Protein AF-A0A060C8L6-F1 (afdb_monomer)

Mean predicted aligned error: 13.2 Å

Organism: NCBI:txid454115

Radius of gyration: 25.61 Å; Cα contacts (8 Å, |Δi|>4): 90; chains: 1; bounding box: 65×50×69 Å

InterPro domains:
  IPR003920 Cellulose synthase, subunit B [PR01440] (3-22)
  IPR003920 Cellulose synthase, subunit B [PR01440] (51-70)
  IPR018513 Cellulose synthase BcsB, bacterial [PF03170] (2-110)
  IPR018513 Cellulose synthase BcsB, bacterial [PTHR39083] (5-106)

Solvent-accessible surface area (backbone atoms only — not comparable to full-atom values): 9161 Å² total; per-residue (Å²): 141,65,50,72,83,79,84,88,83,88,83,88,85,87,78,81,62,91,90,58,61,73,66,63,81,70,37,86,82,75,75,89,84,86,56,97,84,65,80,83,88,63,87,86,59,83,90,79,77,79,78,93,54,67,57,68,28,68,46,39,46,48,78,54,46,78,42,48,37,20,64,90,34,75,48,78,43,53,70,79,63,50,71,69,54,53,51,49,53,51,53,49,47,53,54,39,18,67,59,54,78,29,62,71,76,47,48,44,79,42,61,36,81,79,68,97,82,66,80,86,72,71,81,72,78,81,73,81,78,80,80,84,76,136

pLDDT: mean 78.81, std 16.73, range [37.31, 97.75]

Secondary structure (DSSP, 8-state):
--TT-PPP-------PPTT--HHHHT-TT------TT-----TT------SS-THHHHTTTTTGGGSTT-TT-EEEE-SS--HHHHHHHHHHHHHHHHHHTS---S-EEEES---TTS----------------

Structure (mmCIF, N/CA/C/O backbone):
data_AF-A0A060C8L6-F1
#
_entry.id   AF-A0A060C8L6-F1
#
loop_
_atom_site.group_PDB
_atom_site.id
_atom_site.type_symbol
_atom_site.label_atom_id
_atom_site.label_alt_id
_atom_site.label_comp_id
_atom_site.label_asym_id
_atom_site.label_entity_id
_atom_site.label_seq_id
_atom_site.pdbx_PDB_ins_code
_atom_site.Cartn_x
_atom_site.Cartn_y
_atom_site.Cartn_z
_atom_site.occupancy
_atom_site.B_iso_or_equiv
_atom_site.auth_seq_id
_atom_site.auth_comp_id
_atom_site.auth_asym_id
_atom_site.auth_atom_id
_atom_site.pdbx_PDB_model_num
ATOM 1 N N . MET A 1 1 ? 11.666 8.293 5.417 1.00 46.19 1 MET A N 1
ATOM 2 C CA . MET A 1 1 ? 12.304 6.968 5.289 1.00 46.19 1 MET A CA 1
ATOM 3 C C . MET A 1 1 ? 11.383 5.959 5.949 1.00 46.19 1 MET A C 1
ATOM 5 O O . MET A 1 1 ? 11.342 5.940 7.170 1.00 46.19 1 MET A O 1
ATOM 9 N N . ILE A 1 2 ? 10.598 5.194 5.186 1.00 48.66 2 ILE A N 1
ATOM 10 C CA . ILE A 1 2 ? 9.957 3.988 5.722 1.00 48.66 2 ILE A CA 1
ATOM 11 C C . ILE A 1 2 ? 10.051 2.909 4.644 1.00 48.66 2 ILE A C 1
ATOM 13 O O . ILE A 1 2 ? 9.645 3.118 3.508 1.00 48.66 2 ILE A O 1
ATOM 17 N N . TYR A 1 3 ? 10.716 1.815 5.001 1.00 58.94 3 TYR A N 1
ATOM 18 C CA . TYR A 1 3 ? 11.027 0.687 4.136 1.00 58.94 3 TYR A CA 1
ATOM 19 C C . TYR A 1 3 ? 9.728 -0.059 3.791 1.00 58.94 3 TYR A C 1
ATOM 21 O O . TYR A 1 3 ? 9.010 -0.490 4.691 1.00 58.94 3 TYR A O 1
ATOM 29 N N . GLY A 1 4 ? 9.413 -0.158 2.499 1.00 57.62 4 GLY A N 1
ATOM 30 C CA . GLY A 1 4 ? 8.190 -0.773 1.967 1.00 57.62 4 GLY A CA 1
ATOM 31 C C . GLY A 1 4 ? 7.933 -0.380 0.510 1.00 57.62 4 GLY A C 1
ATOM 32 O O . GLY A 1 4 ? 7.479 -1.204 -0.280 1.00 57.62 4 GLY A O 1
ATOM 33 N N . ASP A 1 5 ? 8.338 0.834 0.136 1.00 65.81 5 ASP A N 1
ATOM 34 C CA . ASP A 1 5 ? 8.283 1.305 -1.246 1.00 65.81 5 ASP A CA 1
ATOM 35 C C . ASP A 1 5 ? 9.454 0.729 -2.046 1.00 65.81 5 ASP A C 1
ATOM 37 O O . ASP A 1 5 ? 10.619 1.062 -1.814 1.00 65.81 5 ASP A O 1
ATOM 41 N N . ASN A 1 6 ? 9.139 -0.149 -2.994 1.00 70.69 6 ASN A N 1
ATOM 42 C CA . ASN A 1 6 ? 10.097 -0.643 -3.973 1.00 70.69 6 ASN A CA 1
ATOM 43 C C . ASN A 1 6 ? 9.834 0.072 -5.295 1.00 70.69 6 ASN A C 1
ATOM 45 O O . ASN A 1 6 ? 8.728 0.012 -5.828 1.00 70.69 6 ASN A O 1
ATOM 49 N N . GLN A 1 7 ? 10.849 0.742 -5.831 1.00 80.88 7 GLN A N 1
ATOM 50 C CA . GLN A 1 7 ? 10.765 1.385 -7.137 1.00 80.88 7 GLN A CA 1
ATOM 51 C C . GLN A 1 7 ? 11.477 0.520 -8.176 1.00 80.88 7 GLN A C 1
ATOM 53 O O . GLN A 1 7 ? 12.676 0.266 -8.063 1.00 80.88 7 GLN A O 1
ATOM 58 N N . LEU A 1 8 ? 10.748 0.103 -9.210 1.00 84.56 8 LEU A N 1
ATOM 59 C CA . LEU A 1 8 ? 11.329 -0.480 -10.415 1.00 84.56 8 LEU A CA 1
ATOM 60 C C . LEU A 1 8 ? 11.430 0.605 -11.490 1.00 84.56 8 LEU A C 1
ATOM 62 O O . LEU A 1 8 ? 10.423 1.191 -11.880 1.00 84.56 8 LEU A O 1
ATOM 66 N N . SER A 1 9 ? 12.641 0.841 -11.987 1.00 89.06 9 SER A N 1
ATOM 67 C CA . SER A 1 9 ? 12.907 1.793 -13.067 1.00 89.06 9 SER A CA 1
ATOM 68 C C . SER A 1 9 ? 13.484 1.058 -14.267 1.00 89.06 9 SER A C 1
ATOM 70 O O . SER A 1 9 ? 14.426 0.280 -14.128 1.00 89.06 9 SER A O 1
ATOM 72 N N . LEU A 1 10 ? 12.940 1.324 -15.453 1.00 88.44 10 LEU A N 1
ATOM 73 C CA . LEU A 1 10 ? 13.411 0.753 -16.712 1.00 88.44 10 LEU A CA 1
ATOM 74 C C . LEU A 1 10 ? 13.982 1.870 -17.579 1.00 88.44 10 LEU A C 1
ATOM 76 O O . LEU A 1 10 ? 13.310 2.865 -17.845 1.00 88.44 10 LEU A O 1
ATOM 80 N N . TYR A 1 11 ? 15.233 1.707 -18.002 1.00 90.00 11 TYR A N 1
ATOM 81 C CA . TYR A 1 11 ? 15.939 2.685 -18.819 1.00 90.00 11 TYR A CA 1
ATOM 82 C C . TYR A 1 11 ? 16.350 2.061 -20.149 1.00 90.00 11 TYR A C 1
ATOM 84 O O . TYR A 1 11 ? 17.032 1.038 -20.184 1.00 90.00 11 TYR A O 1
ATOM 92 N N . PHE A 1 12 ? 15.944 2.693 -21.247 1.00 86.88 12 PHE A N 1
ATOM 93 C CA . PHE A 1 12 ? 16.272 2.251 -22.596 1.00 86.88 12 PHE A CA 1
ATOM 94 C C . PHE A 1 12 ? 17.343 3.165 -23.187 1.00 86.88 12 PHE A C 1
ATOM 96 O O . PHE A 1 12 ? 17.054 4.301 -23.556 1.00 86.88 12 PHE A O 1
ATOM 103 N N . ASN A 1 13 ? 18.574 2.660 -23.287 1.00 86.00 13 ASN A N 1
ATOM 104 C CA . ASN A 1 13 ? 19.684 3.386 -23.897 1.00 86.00 13 ASN A CA 1
ATOM 105 C C . ASN A 1 13 ? 19.940 2.885 -25.323 1.00 86.00 13 ASN A C 1
ATOM 107 O O . ASN A 1 13 ? 20.487 1.800 -25.514 1.00 86.00 13 ASN A O 1
ATOM 111 N N . LEU A 1 14 ? 19.541 3.669 -26.321 1.00 81.88 14 LEU A N 1
ATOM 112 C CA . LEU A 1 14 ? 19.780 3.372 -27.732 1.00 81.88 14 LEU A CA 1
ATOM 113 C C . LEU A 1 14 ? 20.970 4.204 -28.214 1.00 81.88 14 LEU A C 1
ATOM 115 O O . LEU A 1 14 ? 20.856 5.418 -28.361 1.00 81.88 14 LEU A O 1
ATOM 119 N N . VAL A 1 15 ? 22.105 3.550 -28.472 1.00 83.06 15 VAL A N 1
ATOM 120 C CA . VAL A 1 15 ? 23.324 4.207 -28.965 1.00 83.06 15 VAL A CA 1
ATOM 121 C C . VAL A 1 15 ? 23.549 3.823 -30.431 1.00 83.06 15 VAL A C 1
ATOM 123 O O . VAL A 1 15 ? 23.733 2.639 -30.725 1.00 83.06 15 VAL A O 1
ATOM 126 N N . PRO A 1 16 ? 23.521 4.785 -31.372 1.00 78.75 16 PRO A N 1
ATOM 127 C CA . PRO A 1 16 ? 23.882 4.534 -32.762 1.00 78.75 16 PRO A CA 1
ATOM 128 C C . PRO A 1 16 ? 25.355 4.154 -32.896 1.00 78.75 16 PRO A C 1
ATOM 130 O O . PRO A 1 16 ? 26.201 4.599 -32.127 1.00 78.75 16 PRO A O 1
ATOM 133 N N . LYS A 1 17 ? 25.672 3.367 -33.922 1.00 80.88 17 LYS A N 1
ATOM 134 C CA . LYS A 1 17 ? 27.056 3.037 -34.273 1.00 80.88 17 LYS A CA 1
ATOM 135 C C . LYS A 1 17 ? 27.803 4.277 -34.784 1.00 80.88 17 LYS A C 1
ATOM 137 O O . LYS A 1 17 ? 27.200 5.130 -35.436 1.00 80.88 17 LYS A O 1
ATOM 142 N N . ASP A 1 18 ? 29.116 4.327 -34.564 1.00 80.75 18 ASP A N 1
ATOM 143 C CA . ASP A 1 18 ? 29.975 5.366 -35.140 1.00 80.75 18 ASP A CA 1
ATOM 144 C C . ASP A 1 18 ? 29.810 5.433 -36.667 1.00 80.75 18 ASP A C 1
ATOM 146 O O . ASP A 1 18 ? 29.785 4.406 -37.353 1.00 80.75 18 ASP A O 1
ATOM 150 N N . ASN A 1 19 ? 29.682 6.658 -37.189 1.00 83.81 19 ASN A N 1
ATOM 151 C CA . ASN A 1 19 ? 29.390 6.971 -38.595 1.00 83.81 19 ASN A CA 1
ATOM 152 C C . ASN A 1 19 ? 28.023 6.480 -39.115 1.00 83.81 19 ASN A C 1
ATOM 154 O O . ASN A 1 19 ? 27.820 6.410 -40.330 1.00 83.81 19 ASN A O 1
ATOM 158 N N . ALA A 1 20 ? 27.068 6.149 -38.237 1.00 81.06 20 ALA A N 1
ATOM 159 C CA . ALA A 1 20 ? 25.698 5.884 -38.665 1.00 81.06 20 ALA A CA 1
ATOM 160 C C . ALA A 1 20 ? 25.085 7.138 -39.326 1.00 81.06 20 ALA A C 1
ATOM 162 O O . ALA A 1 20 ? 25.221 8.243 -38.794 1.00 81.06 20 ALA A O 1
ATOM 163 N N . PRO A 1 21 ? 24.387 6.997 -40.468 1.00 82.81 21 PRO A N 1
ATOM 164 C CA . PRO A 1 21 ? 23.746 8.136 -41.106 1.00 82.81 21 PRO A CA 1
ATOM 165 C C . PRO A 1 21 ? 22.654 8.719 -40.201 1.00 82.81 21 PRO A C 1
ATOM 167 O O . PRO A 1 21 ? 21.899 7.978 -39.570 1.00 82.81 21 PRO A O 1
ATOM 170 N N . CYS A 1 22 ? 22.522 10.052 -40.173 1.00 77.00 22 CYS A N 1
ATOM 171 C CA . CYS A 1 22 ? 21.543 10.755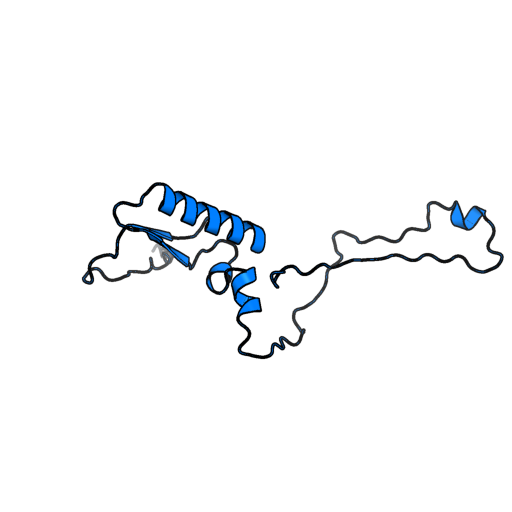 -39.330 1.00 77.00 22 CYS A CA 1
ATOM 172 C C . CYS A 1 22 ? 20.091 10.285 -39.550 1.00 77.00 22 CYS A C 1
ATOM 174 O O . CYS A 1 22 ? 19.263 10.392 -38.648 1.00 77.00 22 CYS A O 1
ATOM 176 N N . SER A 1 23 ? 19.781 9.718 -40.721 1.00 79.88 23 SER A N 1
ATOM 177 C CA . SER A 1 23 ? 18.480 9.110 -41.027 1.00 79.88 23 SER A CA 1
ATOM 178 C C . SER A 1 23 ? 18.119 7.931 -40.116 1.00 79.88 23 SER A C 1
ATOM 180 O O . SER A 1 23 ? 16.937 7.660 -39.928 1.00 79.88 23 SER A O 1
ATOM 182 N N . VAL A 1 24 ? 19.105 7.254 -39.515 1.00 77.38 24 VAL A N 1
ATOM 183 C CA . VAL A 1 24 ? 18.889 6.155 -38.560 1.00 77.38 24 VAL A CA 1
ATOM 184 C C . VAL A 1 24 ? 18.262 6.676 -37.269 1.00 77.38 24 VAL A C 1
ATOM 186 O O . VAL A 1 24 ? 17.327 6.065 -36.768 1.00 77.38 24 VAL A O 1
ATOM 189 N N . LEU A 1 25 ? 18.704 7.833 -36.770 1.00 71.94 25 LEU A N 1
ATOM 190 C CA 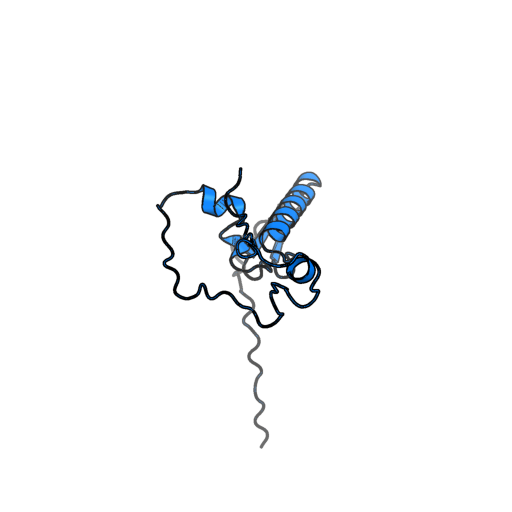. LEU A 1 25 ? 18.125 8.476 -35.583 1.00 71.94 25 LEU A CA 1
ATOM 191 C C . LEU A 1 25 ? 16.723 9.042 -35.834 1.00 71.94 25 LEU A C 1
ATOM 193 O O . LEU A 1 25 ? 15.910 9.117 -34.919 1.00 71.94 25 LEU A O 1
ATOM 197 N N . LEU A 1 26 ? 16.433 9.421 -37.079 1.00 73.12 26 LEU A N 1
ATOM 198 C CA . LEU A 1 26 ? 15.121 9.915 -37.505 1.00 73.12 26 LEU A CA 1
ATOM 199 C C . LEU A 1 26 ? 14.146 8.776 -37.855 1.00 73.12 26 LEU A C 1
ATOM 201 O O . LEU A 1 26 ? 12.993 9.031 -38.207 1.00 73.12 26 LEU A O 1
ATOM 205 N N . ASN A 1 27 ? 14.592 7.519 -37.778 1.00 75.69 27 ASN A N 1
ATOM 206 C CA . ASN A 1 27 ? 13.778 6.364 -38.117 1.00 75.69 27 ASN A CA 1
ATOM 207 C C . ASN A 1 27 ? 12.796 6.046 -36.984 1.00 75.69 27 ASN A C 1
ATOM 209 O O . ASN A 1 27 ? 13.172 5.570 -35.913 1.00 75.69 27 ASN A O 1
ATOM 213 N N . SER A 1 28 ? 11.507 6.228 -37.260 1.00 70.88 28 SER A N 1
ATOM 214 C CA . SER A 1 28 ? 10.429 5.945 -36.315 1.00 70.88 28 SER A CA 1
ATOM 215 C C . SER A 1 28 ? 10.253 4.458 -35.990 1.00 70.88 28 SER A C 1
ATOM 217 O O . SER A 1 28 ? 9.459 4.145 -35.112 1.00 70.88 28 SER A O 1
ATOM 219 N N . ASN A 1 29 ? 10.963 3.534 -36.647 1.00 77.88 29 ASN A N 1
ATOM 220 C CA . ASN A 1 29 ? 10.914 2.097 -36.355 1.00 77.88 29 ASN A CA 1
ATOM 221 C C . ASN A 1 29 ? 11.831 1.674 -35.199 1.00 77.88 29 ASN A C 1
ATOM 223 O O . ASN A 1 29 ? 11.670 0.570 -34.682 1.00 77.88 29 ASN A O 1
ATOM 227 N N . ILE A 1 30 ? 12.767 2.522 -34.764 1.00 77.00 30 ILE A N 1
ATOM 228 C CA . ILE A 1 30 ? 13.622 2.212 -33.614 1.00 77.00 30 ILE A CA 1
ATOM 229 C C . ILE A 1 30 ? 12.835 2.522 -32.339 1.00 77.00 30 ILE A C 1
ATOM 231 O O . ILE A 1 30 ? 12.648 3.682 -31.978 1.00 77.00 30 ILE A O 1
ATOM 235 N N . LYS A 1 31 ? 12.326 1.481 -31.671 1.00 79.19 31 LYS A N 1
ATOM 236 C CA . LYS A 1 31 ? 11.512 1.613 -30.455 1.00 79.19 31 LYS A CA 1
ATOM 237 C C . LYS A 1 31 ? 11.875 0.534 -29.443 1.00 79.19 31 LYS A C 1
ATOM 239 O O . LYS A 1 31 ? 11.934 -0.639 -29.796 1.00 79.19 31 LYS A O 1
ATOM 244 N N . SER A 1 32 ? 12.004 0.928 -28.182 1.00 86.12 32 SER A N 1
ATOM 245 C CA . SER A 1 32 ? 12.015 0.011 -27.039 1.00 86.12 32 SER A CA 1
ATOM 246 C C . SER A 1 32 ? 10.652 0.063 -26.360 1.00 86.12 32 SER A C 1
ATOM 248 O O . SER A 1 32 ? 10.119 1.153 -26.144 1.00 86.12 32 SER A O 1
ATOM 250 N N . ARG A 1 33 ? 10.044 -1.093 -26.085 1.00 86.75 33 ARG A N 1
ATOM 251 C CA . ARG A 1 33 ? 8.676 -1.178 -25.561 1.00 86.75 33 ARG A CA 1
ATOM 252 C C . ARG A 1 33 ? 8.540 -2.312 -24.559 1.00 86.75 33 ARG A C 1
ATOM 254 O O . ARG A 1 33 ? 9.148 -3.360 -24.735 1.00 86.75 33 ARG A O 1
ATOM 261 N N . LEU A 1 34 ? 7.706 -2.069 -23.557 1.00 89.75 34 LEU A N 1
ATOM 262 C CA . LEU A 1 34 ? 7.088 -3.089 -22.722 1.00 89.75 34 LEU A CA 1
ATOM 263 C C . LEU A 1 34 ? 5.675 -3.275 -23.255 1.00 89.75 34 LEU A C 1
ATOM 265 O O . LEU A 1 34 ? 5.014 -2.293 -23.603 1.00 89.75 34 LEU A O 1
ATOM 269 N N . THR A 1 35 ? 5.257 -4.519 -23.374 1.00 90.31 35 THR A N 1
ATOM 270 C CA . THR A 1 35 ? 3.928 -4.904 -23.848 1.00 90.31 35 THR A CA 1
ATOM 271 C C . THR A 1 35 ? 3.097 -5.431 -22.683 1.00 90.31 35 THR A C 1
ATOM 273 O O . THR A 1 35 ? 3.643 -5.771 -21.636 1.00 90.31 35 THR A O 1
ATOM 276 N N . ASP A 1 36 ? 1.779 -5.504 -22.855 1.00 90.62 36 ASP A N 1
ATOM 277 C CA . ASP A 1 36 ? 0.841 -5.892 -21.788 1.00 90.62 36 ASP A CA 1
ATOM 278 C C . ASP A 1 36 ? 1.010 -7.354 -21.325 1.00 90.62 36 ASP A C 1
ATOM 280 O O . ASP A 1 36 ? 0.533 -7.731 -20.259 1.00 90.62 36 ASP A O 1
ATOM 284 N N . ASP A 1 37 ? 1.703 -8.176 -22.115 1.00 94.25 37 ASP A N 1
ATOM 285 C CA . ASP A 1 37 ? 2.084 -9.554 -21.797 1.00 94.25 37 ASP A CA 1
ATOM 286 C C . ASP A 1 37 ? 3.487 -9.668 -21.172 1.00 94.25 37 ASP A C 1
ATOM 288 O O . ASP A 1 37 ? 3.942 -10.771 -20.877 1.00 94.25 37 ASP A O 1
ATOM 292 N N . SER A 1 38 ? 4.189 -8.551 -20.956 1.00 91.69 38 SER A N 1
ATOM 293 C CA . SER A 1 38 ? 5.460 -8.536 -20.227 1.00 91.69 38 SER A CA 1
ATOM 294 C C . SER A 1 38 ? 5.212 -8.778 -18.734 1.00 91.69 38 SER A C 1
ATOM 296 O O . SER A 1 38 ? 4.439 -8.067 -18.097 1.00 91.69 38 SER A O 1
ATOM 298 N N . TRP A 1 39 ? 5.907 -9.750 -18.147 1.00 92.00 39 TRP A N 1
ATOM 299 C CA . TRP A 1 39 ? 5.794 -10.106 -16.731 1.00 92.00 39 TRP A CA 1
ATOM 300 C C . TRP A 1 39 ? 7.181 -10.257 -16.099 1.00 92.00 39 TRP A C 1
ATOM 302 O O . TRP A 1 39 ? 8.171 -10.517 -16.782 1.00 92.00 39 TRP A O 1
ATOM 312 N N . ILE A 1 40 ? 7.254 -10.084 -14.779 1.00 87.81 40 ILE A N 1
ATOM 313 C CA . ILE A 1 40 ? 8.449 -10.364 -13.978 1.00 87.81 40 ILE A CA 1
ATOM 314 C C . ILE A 1 40 ? 8.103 -11.513 -13.038 1.00 87.81 40 ILE A C 1
ATOM 316 O O . ILE A 1 40 ? 7.176 -11.396 -12.238 1.00 87.81 40 ILE A O 1
ATOM 320 N N . ASP A 1 41 ? 8.859 -12.607 -13.117 1.00 88.81 41 ASP A N 1
ATOM 321 C CA . ASP A 1 41 ? 8.763 -13.688 -12.140 1.00 88.81 41 ASP A CA 1
ATOM 322 C C . ASP A 1 41 ? 9.639 -13.399 -10.925 1.00 88.81 41 ASP A C 1
ATOM 324 O O . ASP A 1 41 ? 10.859 -13.287 -11.050 1.00 88.81 41 ASP A O 1
ATOM 328 N N . LEU A 1 42 ? 9.039 -13.341 -9.739 1.00 84.56 42 LEU A N 1
ATOM 329 C CA . LEU A 1 42 ? 9.777 -13.298 -8.475 1.00 84.56 42 LEU A CA 1
ATOM 330 C C . LEU A 1 42 ? 9.527 -14.542 -7.609 1.00 84.56 42 LEU A C 1
ATOM 332 O O . LEU A 1 42 ? 10.006 -14.604 -6.476 1.00 84.56 42 LEU A O 1
ATOM 336 N N . SER A 1 43 ? 8.813 -15.551 -8.116 1.00 84.81 43 SER A N 1
ATOM 337 C CA . SER A 1 43 ? 8.387 -16.725 -7.342 1.00 84.81 43 SER A CA 1
ATOM 338 C C . SER A 1 43 ? 9.554 -17.550 -6.785 1.00 84.81 43 SER A C 1
ATOM 340 O O . SER A 1 43 ? 9.465 -18.085 -5.680 1.00 84.81 43 SER A O 1
ATOM 342 N N . SER A 1 44 ? 10.679 -17.611 -7.504 1.00 87.50 44 SER A N 1
ATOM 343 C CA . SER A 1 44 ? 11.890 -18.332 -7.093 1.00 87.50 44 SER A CA 1
ATOM 344 C C . SER A 1 44 ? 12.921 -17.460 -6.370 1.00 87.50 44 SER A C 1
ATOM 346 O O . SER A 1 44 ? 14.045 -17.910 -6.120 1.00 87.50 44 SER A O 1
ATOM 348 N N . THR A 1 45 ? 12.588 -16.206 -6.052 1.00 82.62 45 THR A N 1
ATOM 349 C CA . THR A 1 45 ? 13.517 -15.319 -5.346 1.00 82.62 45 THR A CA 1
ATOM 350 C C . THR A 1 45 ? 13.757 -15.806 -3.920 1.00 82.62 45 THR A C 1
ATOM 352 O O . THR A 1 45 ? 12.879 -16.333 -3.231 1.00 82.62 45 THR A O 1
ATOM 355 N N . ARG A 1 46 ? 15.006 -15.686 -3.464 1.00 79.00 46 ARG A N 1
ATOM 356 C CA . ARG A 1 46 ? 15.368 -16.013 -2.086 1.00 79.00 46 ARG A CA 1
ATOM 357 C C . ARG A 1 46 ? 14.916 -14.863 -1.192 1.00 79.00 46 ARG A C 1
ATOM 359 O O . ARG A 1 46 ? 15.480 -13.776 -1.247 1.00 79.00 46 ARG A O 1
ATOM 366 N N . HIS A 1 47 ? 13.933 -15.126 -0.342 1.00 72.81 47 HIS A N 1
ATOM 367 C CA . HIS A 1 47 ? 13.525 -14.198 0.705 1.00 72.81 47 HIS A CA 1
ATOM 368 C C . HIS A 1 47 ? 14.560 -14.248 1.831 1.00 72.81 47 HIS A C 1
ATOM 370 O O . HIS A 1 47 ? 14.551 -15.164 2.652 1.00 72.81 47 HIS A O 1
ATOM 376 N N . PHE A 1 48 ? 15.486 -13.291 1.842 1.00 67.06 48 PHE A N 1
ATOM 377 C CA . PHE A 1 48 ? 16.450 -13.136 2.924 1.00 67.06 48 PHE A CA 1
ATOM 378 C C . PHE A 1 48 ? 16.256 -11.782 3.593 1.00 67.06 48 PHE A C 1
ATOM 380 O O . PHE A 1 48 ? 16.243 -10.744 2.937 1.00 67.06 48 PHE A O 1
ATOM 387 N N . SER A 1 49 ? 16.113 -11.803 4.912 1.00 70.56 49 SER A N 1
ATOM 388 C CA . SER A 1 49 ? 16.092 -10.601 5.730 1.00 70.56 49 SER A CA 1
ATOM 389 C C . SER A 1 49 ? 16.774 -10.900 7.058 1.00 70.56 49 SER A C 1
ATOM 391 O O . SER A 1 49 ? 16.571 -11.969 7.637 1.00 70.56 49 SER A O 1
ATOM 393 N N . LEU A 1 50 ? 17.611 -9.975 7.529 1.00 74.69 50 LEU A N 1
ATOM 394 C CA . LEU A 1 50 ? 18.239 -10.085 8.841 1.00 74.69 50 LEU A CA 1
ATOM 395 C C . LEU A 1 50 ? 17.204 -9.724 9.908 1.00 74.69 50 LEU A C 1
ATOM 397 O O . LEU A 1 50 ? 16.740 -8.585 9.983 1.00 74.69 50 LEU A O 1
ATOM 401 N N . LEU A 1 51 ? 16.836 -10.711 10.723 1.00 80.25 51 LEU A N 1
ATOM 402 C CA . LEU A 1 51 ? 15.921 -10.538 11.847 1.00 80.25 51 LEU A CA 1
ATOM 403 C C . LEU A 1 51 ? 16.699 -10.353 13.163 1.00 80.25 51 LEU A C 1
ATOM 405 O O . LEU A 1 51 ? 17.764 -10.951 13.318 1.00 80.25 51 LEU A O 1
ATOM 409 N N . PRO A 1 52 ? 16.159 -9.588 14.134 1.00 78.62 52 PRO A N 1
ATOM 410 C CA . PRO A 1 52 ? 14.914 -8.819 14.065 1.00 78.62 52 PRO A CA 1
ATOM 411 C C . PRO A 1 52 ? 15.135 -7.406 13.493 1.00 78.62 52 PRO A C 1
ATOM 413 O O . PRO A 1 52 ? 15.886 -6.613 14.053 1.00 78.62 52 PRO A O 1
ATOM 416 N N . ASN A 1 53 ? 14.425 -7.048 12.420 1.00 74.75 53 ASN A N 1
ATOM 417 C CA . ASN A 1 53 ? 14.361 -5.669 11.934 1.00 74.75 53 ASN A CA 1
ATOM 418 C C . ASN A 1 53 ? 12.897 -5.230 11.799 1.00 74.75 53 ASN A C 1
ATOM 420 O O . ASN A 1 53 ? 12.192 -5.620 10.871 1.00 74.75 53 ASN A O 1
ATOM 424 N N . LEU A 1 54 ? 12.446 -4.404 12.746 1.00 76.31 54 LEU A N 1
ATOM 425 C CA . LEU A 1 54 ? 11.065 -3.923 12.821 1.00 76.31 54 LEU A CA 1
ATOM 426 C C . LEU A 1 54 ? 10.682 -2.985 11.668 1.00 76.31 54 LEU A C 1
ATOM 428 O O . LEU A 1 54 ? 9.499 -2.882 11.345 1.00 76.31 54 LEU A O 1
ATOM 432 N N . SER A 1 55 ? 11.659 -2.333 11.025 1.00 76.88 55 SER A N 1
ATOM 433 C CA . SER A 1 55 ? 11.409 -1.347 9.964 1.00 76.88 55 SER A CA 1
ATOM 434 C C . SER A 1 55 ? 10.697 -1.937 8.742 1.00 76.88 55 SER A C 1
ATOM 436 O O . SER A 1 55 ? 9.903 -1.236 8.120 1.00 76.88 55 SER A O 1
ATOM 438 N N . TYR A 1 56 ? 10.896 -3.231 8.460 1.00 71.31 56 TYR A N 1
ATOM 439 C CA . TYR A 1 56 ? 10.219 -3.944 7.372 1.00 71.31 56 TYR A CA 1
ATOM 440 C C . TYR A 1 56 ? 8.721 -4.158 7.615 1.00 71.31 56 TYR A C 1
ATOM 442 O O . TYR A 1 56 ? 7.972 -4.381 6.670 1.00 71.31 56 TYR A O 1
ATOM 450 N N . PHE A 1 57 ? 8.269 -4.083 8.869 1.00 75.56 57 PHE A N 1
ATOM 451 C CA . PHE A 1 57 ? 6.878 -4.355 9.227 1.00 75.56 57 PHE A CA 1
ATOM 452 C C . PHE A 1 57 ? 6.049 -3.075 9.382 1.00 75.56 57 PHE A C 1
ATOM 454 O O . PHE A 1 57 ? 4.892 -3.027 8.965 1.00 75.56 57 PHE A O 1
ATOM 461 N N . VAL A 1 58 ? 6.649 -2.009 9.926 1.00 73.94 58 VAL A N 1
ATOM 462 C CA . VAL A 1 58 ? 5.955 -0.733 10.192 1.00 73.94 58 VAL A CA 1
ATOM 463 C C . VAL A 1 58 ? 5.615 0.069 8.936 1.00 73.94 58 VAL A C 1
ATOM 465 O O . VAL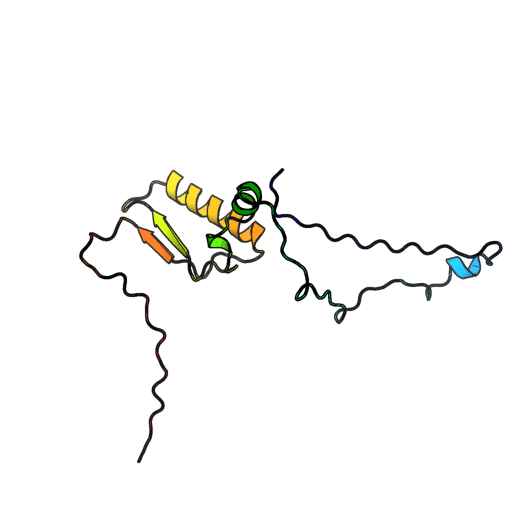 A 1 58 ? 4.661 0.847 8.956 1.00 73.94 58 VAL A O 1
ATOM 468 N N . GLY A 1 59 ? 6.379 -0.090 7.850 1.00 70.81 59 GLY A N 1
ATOM 469 C CA . GLY A 1 59 ? 6.094 0.584 6.580 1.00 70.81 59 GLY A CA 1
ATOM 470 C C . GLY A 1 59 ? 4.788 0.115 5.964 1.00 70.81 59 GLY A C 1
ATOM 471 O O . GLY A 1 59 ? 3.958 0.943 5.598 1.00 70.81 59 GLY A O 1
ATOM 472 N N . ALA A 1 60 ? 4.586 -1.200 5.967 1.00 70.31 60 ALA A N 1
ATOM 473 C CA . ALA A 1 60 ? 3.476 -1.834 5.284 1.00 70.31 60 ALA A CA 1
ATOM 474 C C . ALA A 1 60 ? 2.268 -2.143 6.175 1.00 70.31 60 ALA A C 1
ATOM 476 O O . ALA A 1 60 ? 1.367 -2.831 5.720 1.00 70.31 60 ALA A O 1
ATOM 477 N N . SER A 1 61 ? 2.235 -1.722 7.446 1.00 83.94 61 SER A N 1
ATOM 478 C CA . SER A 1 61 ? 1.216 -2.171 8.419 1.00 83.94 61 SER A CA 1
ATOM 479 C C . SER A 1 61 ? 1.162 -3.703 8.591 1.00 83.94 61 SER A C 1
ATOM 481 O O . SER A 1 61 ? 0.120 -4.272 8.922 1.00 83.94 61 SER A O 1
ATOM 483 N N . PHE A 1 62 ? 2.283 -4.394 8.371 1.00 85.94 62 PHE A N 1
ATOM 484 C CA . PHE A 1 62 ? 2.380 -5.837 8.592 1.00 85.94 62 PHE A CA 1
ATOM 485 C C . PHE A 1 62 ? 2.343 -6.132 10.104 1.00 85.94 62 PHE A C 1
ATOM 487 O O . PHE A 1 62 ? 2.935 -5.371 10.874 1.00 85.94 62 PHE A O 1
ATOM 494 N N . PRO A 1 63 ? 1.686 -7.216 10.570 1.00 85.56 63 PRO A N 1
ATOM 495 C CA . PRO A 1 63 ? 1.121 -8.351 9.818 1.00 85.56 63 PRO A CA 1
ATOM 496 C C . PRO A 1 63 ? -0.300 -8.171 9.277 1.00 85.56 63 PRO A C 1
ATOM 498 O O . PRO A 1 63 ? -0.817 -9.074 8.623 1.00 85.56 63 PRO A O 1
ATOM 501 N N . PHE A 1 64 ? -0.943 -7.033 9.522 1.00 90.12 64 PHE A N 1
ATOM 502 C CA . PHE A 1 64 ? -2.357 -6.834 9.189 1.00 90.12 64 PHE A CA 1
ATOM 503 C C . PHE A 1 64 ? -2.611 -6.690 7.686 1.00 90.12 64 PHE A C 1
ATOM 505 O O . PHE A 1 64 ? -3.644 -7.129 7.190 1.00 90.12 64 PHE A O 1
ATOM 512 N N . SER A 1 65 ? -1.634 -6.151 6.960 1.00 87.81 65 SER A N 1
ATOM 513 C CA . SER A 1 65 ? -1.635 -6.006 5.501 1.00 87.81 65 SER A CA 1
ATOM 514 C C . SER A 1 65 ? -1.264 -7.268 4.726 1.00 87.81 65 SER A C 1
ATOM 516 O O . SER A 1 65 ? -1.109 -7.210 3.508 1.00 87.81 65 SER A O 1
ATOM 518 N N . ARG A 1 66 ? -1.118 -8.423 5.394 1.00 88.31 66 ARG A N 1
ATOM 519 C CA . ARG A 1 66 ? -0.842 -9.700 4.712 1.00 88.31 66 ARG A CA 1
ATOM 520 C C . ARG A 1 66 ? -1.871 -9.987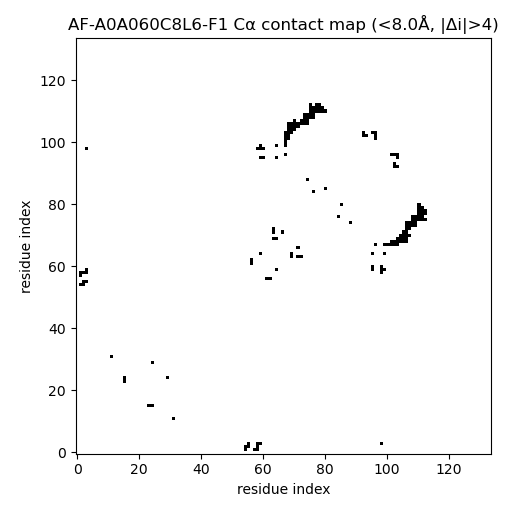 3.612 1.00 88.31 66 ARG A C 1
ATOM 522 O O . ARG A 1 66 ? -1.526 -10.589 2.600 1.00 88.31 66 ARG A O 1
ATOM 529 N N . LEU A 1 67 ? -3.122 -9.584 3.835 1.00 90.88 67 LEU A N 1
ATOM 530 C CA . LEU A 1 67 ? -4.177 -9.551 2.828 1.00 90.88 67 LEU A CA 1
ATOM 531 C C . LEU A 1 67 ? -4.505 -8.084 2.547 1.00 90.88 67 LEU A C 1
ATOM 533 O O . LEU A 1 67 ? -4.805 -7.338 3.479 1.00 90.88 67 LEU A O 1
ATOM 537 N N . ALA A 1 68 ? -4.430 -7.683 1.276 1.00 90.44 68 ALA A N 1
ATOM 538 C CA . ALA A 1 68 ? -4.558 -6.286 0.861 1.00 90.44 68 ALA A CA 1
ATOM 539 C C . ALA A 1 68 ? -5.905 -5.655 1.261 1.00 90.44 68 ALA A C 1
ATOM 541 O O . ALA A 1 68 ? -5.952 -4.474 1.591 1.00 90.44 68 ALA A O 1
ATOM 542 N N . ASP A 1 69 ? -6.961 -6.470 1.312 1.00 91.88 69 ASP A N 1
ATOM 543 C CA . ASP A 1 69 ? -8.333 -6.101 1.676 1.00 91.88 69 ASP A CA 1
ATOM 544 C C . ASP A 1 69 ? -8.627 -6.155 3.188 1.00 91.88 69 ASP A C 1
ATOM 546 O O . ASP A 1 69 ? -9.751 -5.881 3.619 1.00 91.88 69 ASP A O 1
ATOM 550 N N . TYR A 1 70 ? -7.636 -6.546 3.998 1.00 93.75 70 TYR A N 1
ATOM 551 C CA . TYR A 1 70 ? -7.732 -6.712 5.450 1.00 93.75 70 TYR A CA 1
ATOM 552 C C . TYR A 1 70 ? -8.797 -7.728 5.913 1.00 93.75 70 TYR A C 1
ATOM 554 O O . TYR A 1 70 ? -9.235 -7.690 7.064 1.00 93.75 70 TYR A O 1
ATOM 562 N N . SER A 1 71 ? -9.156 -8.703 5.072 1.00 94.44 71 SER A N 1
ATOM 563 C CA . SER A 1 71 ? -10.196 -9.718 5.343 1.00 94.44 71 SER A CA 1
ATOM 564 C C . SER A 1 71 ? -9.998 -10.585 6.594 1.00 94.44 71 SER A C 1
ATOM 566 O O . SER A 1 71 ? -10.933 -11.238 7.057 1.00 94.44 71 SER A O 1
ATOM 568 N N . GLN A 1 72 ? -8.794 -10.607 7.168 1.00 93.81 72 GLN A N 1
ATOM 569 C CA . GLN A 1 72 ? -8.474 -11.331 8.406 1.00 93.81 72 GLN A CA 1
ATOM 570 C C . GLN A 1 72 ? -8.074 -10.405 9.564 1.00 93.81 72 GLN A C 1
ATOM 572 O O . GLN A 1 72 ? -7.488 -10.859 10.546 1.00 93.81 72 GLN A O 1
ATOM 577 N N . THR A 1 73 ? -8.403 -9.115 9.473 1.00 93.50 73 THR A N 1
ATOM 578 C CA . THR A 1 73 ? -8.023 -8.106 10.466 1.00 93.50 73 THR A CA 1
ATOM 579 C C . THR A 1 73 ? -9.253 -7.542 11.178 1.00 93.50 73 THR A C 1
ATOM 581 O O . THR A 1 73 ? -10.265 -7.215 10.558 1.00 93.50 73 THR A O 1
ATOM 584 N N . THR A 1 74 ? -9.157 -7.400 12.504 1.00 93.62 74 THR A N 1
ATOM 585 C CA . THR A 1 74 ? -10.158 -6.710 13.332 1.00 93.62 74 THR A CA 1
ATOM 586 C C . THR A 1 74 ? -9.591 -5.393 13.858 1.00 93.62 74 THR A C 1
ATOM 588 O O . THR A 1 74 ? -8.524 -5.378 14.465 1.00 93.62 74 THR A O 1
ATOM 591 N N . LEU A 1 75 ? -10.321 -4.300 13.650 1.00 92.69 75 LEU A N 1
ATOM 592 C CA . LEU A 1 75 ? -10.061 -2.983 14.215 1.00 92.69 75 LEU A CA 1
ATOM 593 C C . LEU A 1 75 ? -10.933 -2.811 15.461 1.00 92.69 75 LEU A C 1
ATOM 595 O O . LEU A 1 75 ? -12.160 -2.832 15.373 1.00 92.69 75 LEU A O 1
ATOM 599 N N . LEU A 1 76 ? -10.300 -2.673 16.620 1.00 93.25 76 LEU A N 1
ATOM 600 C CA . LEU A 1 76 ? -10.983 -2.516 17.899 1.00 93.25 76 LEU A CA 1
ATOM 601 C C . LEU A 1 76 ? -10.983 -1.043 18.311 1.00 93.25 76 LEU A C 1
ATOM 603 O O . LEU A 1 76 ? -9.931 -0.409 18.370 1.00 93.25 76 LEU A O 1
ATOM 607 N N . LEU A 1 77 ? -12.158 -0.525 18.634 1.00 94.94 77 LEU A N 1
ATOM 608 C CA . LEU A 1 77 ? -12.360 0.789 19.229 1.00 94.94 77 LEU A CA 1
ATOM 609 C C . LEU A 1 77 ? -13.028 0.641 20.602 1.00 94.94 77 LEU A C 1
ATOM 611 O O . LEU A 1 77 ? -13.600 -0.409 20.897 1.00 94.94 77 LEU A O 1
ATOM 615 N N . PRO A 1 78 ? -12.992 1.677 21.455 1.00 92.88 78 PRO A N 1
ATOM 616 C CA . PRO A 1 78 ? -13.840 1.733 22.642 1.00 92.88 78 PRO A CA 1
ATOM 617 C C . PRO A 1 78 ? -15.327 1.628 22.287 1.00 92.88 78 PRO A C 1
ATOM 619 O O . PRO A 1 78 ? -15.718 1.893 21.153 1.00 92.88 78 PRO A O 1
ATOM 622 N N . GLU A 1 79 ? -16.158 1.266 23.266 1.00 92.69 79 GLU A N 1
ATOM 623 C CA . GLU A 1 79 ? -17.616 1.164 23.089 1.00 92.69 79 GLU A CA 1
ATOM 624 C C . GLU A 1 79 ? -18.231 2.493 22.620 1.00 92.69 79 GLU A C 1
ATOM 626 O O . GLU A 1 79 ? -19.059 2.524 21.712 1.00 92.69 79 GLU A O 1
ATOM 631 N N . HIS A 1 80 ? -17.739 3.602 23.177 1.00 94.31 80 HIS A N 1
ATOM 632 C CA . HIS A 1 80 ? -18.071 4.963 22.768 1.00 94.31 80 HIS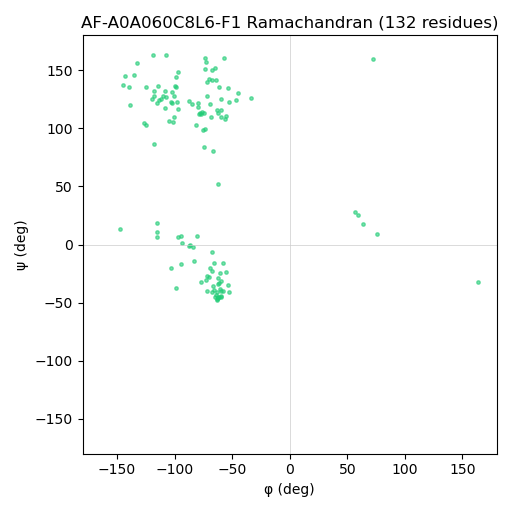 A CA 1
ATOM 633 C C . HIS A 1 80 ? -16.803 5.674 22.281 1.00 94.31 80 HIS A C 1
ATOM 635 O O . HIS A 1 80 ? -16.108 6.304 23.086 1.00 94.31 80 HIS A O 1
ATOM 641 N N . PRO A 1 81 ? -16.440 5.538 20.992 1.00 95.06 81 PRO A N 1
ATOM 642 C CA . PRO A 1 81 ? -15.223 6.141 20.482 1.00 95.06 81 PRO A CA 1
ATOM 643 C C . PRO A 1 81 ? -15.365 7.661 20.373 1.00 95.06 81 PRO A C 1
ATOM 645 O O . PRO A 1 81 ? -16.394 8.172 19.931 1.00 95.06 81 PRO A O 1
ATOM 648 N N . SER A 1 82 ? -14.313 8.394 20.731 1.00 97.12 82 SER A N 1
ATOM 649 C CA . SER A 1 82 ? -14.243 9.831 20.458 1.00 97.12 82 SER A CA 1
ATOM 650 C C . SER A 1 82 ? -13.993 10.101 18.972 1.00 97.12 82 SER A C 1
ATOM 652 O O . SER A 1 82 ? -13.462 9.250 18.253 1.00 97.12 82 SER A O 1
ATOM 654 N N . GLU A 1 83 ? -14.295 11.316 18.510 1.00 97.62 83 GLU A N 1
ATOM 655 C CA . GLU A 1 83 ? -13.981 11.746 17.139 1.00 97.62 83 GLU A CA 1
ATOM 656 C C . GLU A 1 83 ? -12.499 11.535 16.800 1.00 97.62 83 GLU A C 1
ATOM 658 O O . GLU A 1 83 ? -12.170 11.026 15.731 1.00 97.62 83 GLU A O 1
ATOM 663 N N . THR A 1 84 ? -11.597 11.823 17.745 1.00 97.75 84 THR A N 1
ATOM 664 C CA . THR A 1 84 ? -10.154 11.591 17.589 1.00 97.75 84 THR A CA 1
ATOM 665 C C . THR A 1 84 ? -9.827 10.117 17.352 1.00 97.75 84 THR A C 1
ATOM 667 O O . THR A 1 84 ? -8.943 9.803 16.556 1.00 97.75 84 THR A O 1
ATOM 670 N N . GLN A 1 85 ? -10.522 9.192 18.016 1.00 95.69 85 GLN A N 1
ATOM 671 C CA . GLN A 1 85 ? -10.294 7.753 17.848 1.00 95.69 85 GLN A CA 1
ATOM 672 C C . GLN A 1 85 ? -10.808 7.257 16.494 1.00 95.69 85 GLN A C 1
ATOM 674 O O . GLN A 1 85 ? -10.111 6.494 15.825 1.00 95.69 85 GLN A O 1
ATOM 679 N N . VAL A 1 86 ? -11.967 7.747 16.046 1.00 96.56 86 VAL A N 1
ATOM 680 C CA . VAL A 1 86 ? -12.489 7.460 14.700 1.00 96.56 86 VAL A CA 1
ATOM 681 C C . VAL A 1 86 ? -11.548 8.016 13.631 1.00 96.56 86 VAL A C 1
ATOM 683 O O . VAL A 1 86 ? -11.150 7.289 12.723 1.00 96.56 86 VAL A O 1
ATOM 686 N N . ALA A 1 87 ? -11.114 9.271 13.771 1.00 97.62 87 ALA A N 1
ATOM 687 C CA . ALA A 1 87 ? -10.161 9.893 12.857 1.00 97.62 87 ALA A CA 1
ATOM 688 C C . ALA A 1 87 ? -8.830 9.128 12.817 1.00 97.62 87 ALA A C 1
ATOM 690 O O . ALA A 1 87 ? -8.262 8.919 11.749 1.00 97.62 87 ALA A O 1
ATOM 691 N N . THR A 1 88 ? -8.349 8.649 13.967 1.00 95.31 88 THR A N 1
ATOM 692 C CA . THR A 1 88 ? -7.136 7.824 14.043 1.00 95.31 88 THR A CA 1
ATOM 693 C C . THR A 1 88 ? -7.309 6.510 13.284 1.00 95.31 88 THR A C 1
ATOM 695 O O . THR A 1 88 ? -6.432 6.149 12.501 1.00 95.31 88 THR A O 1
ATOM 698 N N . LEU A 1 89 ? -8.441 5.819 13.459 1.00 94.31 89 LEU A N 1
ATOM 699 C CA . LEU A 1 89 ? -8.736 4.590 12.722 1.00 94.31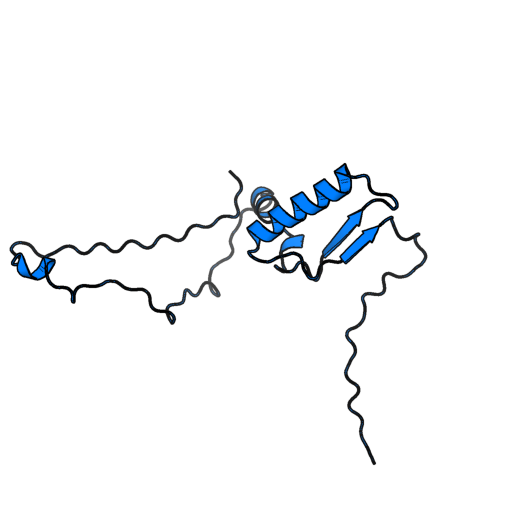 89 LEU A CA 1
ATOM 700 C C . LEU A 1 89 ? -8.763 4.836 11.210 1.00 94.31 89 LEU A C 1
ATOM 702 O O . LEU A 1 89 ? -8.147 4.081 10.461 1.00 94.31 89 LEU A O 1
ATOM 706 N N . LEU A 1 90 ? -9.423 5.905 10.763 1.00 94.81 90 LEU A N 1
ATOM 707 C CA . LEU A 1 90 ? -9.497 6.254 9.343 1.0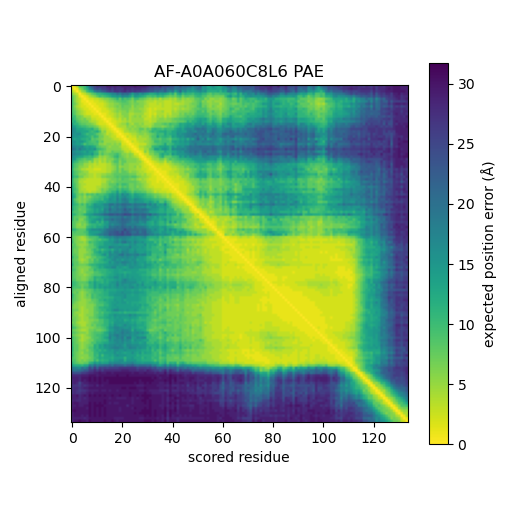0 94.81 90 LEU A CA 1
ATOM 708 C C . LEU A 1 90 ? -8.126 6.637 8.770 1.00 94.81 90 LEU A C 1
ATOM 710 O O . LEU A 1 90 ? -7.790 6.216 7.667 1.00 94.81 90 LEU A O 1
ATOM 714 N N . ASN A 1 91 ? -7.298 7.363 9.525 1.00 93.69 91 ASN A N 1
ATOM 715 C CA . ASN A 1 91 ? -5.928 7.692 9.122 1.00 93.69 91 ASN A CA 1
ATOM 716 C C . ASN A 1 91 ? -5.054 6.440 8.983 1.00 93.69 91 ASN A C 1
ATOM 718 O O . ASN A 1 91 ? -4.270 6.328 8.038 1.00 93.69 91 ASN A O 1
ATOM 722 N N . LEU A 1 92 ? -5.193 5.485 9.908 1.00 90.69 92 LEU A N 1
ATOM 723 C CA . LEU A 1 92 ? -4.512 4.197 9.812 1.00 90.69 92 LEU A CA 1
ATOM 724 C C . LEU A 1 92 ? -4.987 3.425 8.580 1.00 90.69 92 LEU A C 1
ATOM 726 O O . LEU A 1 92 ? -4.148 2.973 7.808 1.00 90.69 92 LEU A O 1
ATOM 730 N N . ALA A 1 93 ? -6.299 3.351 8.347 1.00 91.75 93 ALA A N 1
ATOM 731 C CA . ALA A 1 93 ? -6.866 2.697 7.172 1.00 91.75 93 ALA A CA 1
ATOM 732 C C . ALA A 1 93 ? -6.375 3.331 5.860 1.00 91.75 93 ALA A C 1
ATOM 734 O O . ALA A 1 93 ? -5.965 2.612 4.954 1.00 91.75 93 ALA A O 1
ATOM 735 N N . ALA A 1 94 ? -6.334 4.664 5.772 1.00 91.06 94 ALA A N 1
ATOM 736 C CA . ALA A 1 94 ? -5.840 5.376 4.595 1.00 91.06 94 ALA A CA 1
ATOM 737 C C . ALA A 1 94 ? -4.363 5.066 4.311 1.00 91.06 94 ALA A C 1
ATOM 739 O O . ALA A 1 94 ? -3.988 4.769 3.178 1.00 91.06 94 ALA A O 1
ATOM 740 N N . ARG A 1 95 ? -3.516 5.076 5.348 1.00 88.00 95 ARG A N 1
ATOM 741 C CA . ARG A 1 95 ? -2.100 4.715 5.209 1.00 88.00 95 ARG A CA 1
ATOM 742 C C . ARG A 1 95 ? -1.925 3.254 4.798 1.00 88.00 95 ARG A C 1
ATOM 744 O O . ARG A 1 95 ? -1.096 2.958 3.942 1.00 88.00 95 ARG A O 1
ATOM 751 N N . SER A 1 96 ? -2.687 2.358 5.414 1.00 89.19 96 SER A N 1
ATOM 752 C CA . SER A 1 96 ? -2.664 0.933 5.108 1.00 89.19 96 SER A CA 1
ATOM 753 C C . SER A 1 96 ? -3.082 0.655 3.667 1.00 89.19 96 SER A C 1
ATOM 755 O O . SER A 1 96 ? -2.360 -0.057 2.977 1.00 89.19 96 SER A O 1
ATOM 757 N N . GLY A 1 97 ? -4.169 1.270 3.195 1.00 89.31 97 GLY A N 1
ATOM 758 C CA . GLY A 1 97 ? -4.628 1.117 1.817 1.00 89.31 97 GLY A CA 1
ATO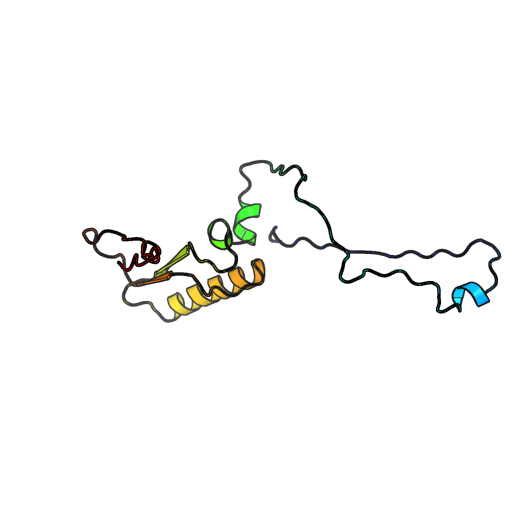M 759 C C . GLY A 1 97 ? -3.666 1.714 0.790 1.00 89.31 97 GLY A C 1
ATOM 760 O O . GLY A 1 97 ? -3.434 1.115 -0.253 1.00 89.31 97 GLY A O 1
ATOM 761 N N . ASN A 1 98 ? -3.007 2.833 1.112 1.00 88.62 98 ASN A N 1
ATOM 762 C CA . ASN A 1 98 ? -1.935 3.373 0.268 1.00 88.62 98 ASN A CA 1
ATOM 763 C C . ASN A 1 98 ? -0.744 2.405 0.150 1.00 88.62 98 ASN A C 1
ATOM 765 O O . ASN A 1 98 ? -0.113 2.327 -0.897 1.00 88.62 98 ASN A O 1
ATOM 769 N N . SER A 1 99 ? -0.441 1.650 1.211 1.00 85.25 99 SER A N 1
ATOM 770 C CA . SER A 1 99 ? 0.643 0.666 1.178 1.00 85.25 99 SER A CA 1
ATOM 771 C C . SER A 1 99 ? 0.282 -0.619 0.432 1.00 85.25 99 SER A C 1
ATOM 773 O O . SER A 1 99 ? 1.186 -1.256 -0.104 1.00 85.25 99 SER A O 1
ATOM 775 N N . THR A 1 100 ? -0.980 -1.054 0.455 1.00 87.38 100 THR A N 1
ATOM 776 C CA . THR A 1 100 ? -1.415 -2.299 -0.202 1.00 87.38 100 THR A CA 1
ATOM 777 C C . THR A 1 100 ? -1.955 -2.075 -1.612 1.00 87.38 100 THR A C 1
ATOM 779 O O . THR A 1 100 ? -2.051 -3.034 -2.373 1.00 87.38 100 THR A O 1
ATOM 782 N N . GLY A 1 101 ? -2.299 -0.834 -1.963 1.00 89.69 101 GLY A N 1
ATOM 783 C CA . GLY A 1 101 ? -2.971 -0.486 -3.215 1.00 89.69 101 GLY A CA 1
ATOM 784 C C . GLY A 1 101 ? -4.464 -0.835 -3.238 1.00 89.69 101 GLY A C 1
ATOM 785 O O . GLY A 1 101 ? -5.078 -0.733 -4.294 1.00 89.69 101 GLY A O 1
ATOM 786 N N . GLU A 1 102 ? -5.045 -1.236 -2.103 1.00 91.00 102 GLU A N 1
ATOM 787 C CA . GLU A 1 102 ? -6.436 -1.690 -1.982 1.00 91.00 102 GLU A CA 1
ATOM 788 C C . GLU A 1 102 ? -7.099 -1.055 -0.756 1.00 91.00 102 GLU A C 1
ATOM 790 O O . GLU A 1 102 ? -6.456 -0.835 0.273 1.00 91.00 102 GLU A O 1
ATOM 795 N N . ALA A 1 103 ? -8.396 -0.761 -0.839 1.00 91.56 103 ALA A N 1
ATOM 796 C CA . ALA A 1 103 ? -9.120 -0.238 0.310 1.00 91.56 103 ALA A CA 1
ATOM 797 C C . ALA A 1 103 ? -9.363 -1.342 1.354 1.00 91.56 103 ALA A C 1
ATOM 799 O O . ALA A 1 103 ? -9.521 -2.521 1.042 1.00 91.56 103 ALA A O 1
ATOM 800 N N . LEU A 1 104 ? -9.444 -0.955 2.628 1.00 92.94 104 LEU A N 1
ATOM 801 C CA . LEU A 1 104 ? -9.808 -1.872 3.707 1.00 92.94 104 LEU A CA 1
ATOM 802 C C . LEU A 1 104 ? -11.317 -2.137 3.631 1.00 92.94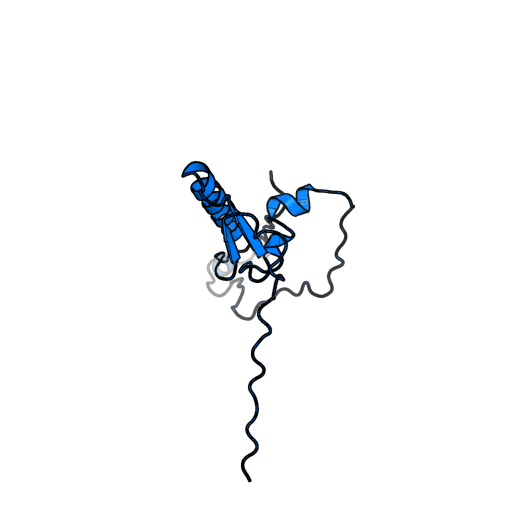 104 LEU A C 1
ATOM 804 O O . LEU A 1 104 ? -12.106 -1.444 4.266 1.00 92.94 104 LEU A O 1
ATOM 808 N N . VAL A 1 105 ? -11.715 -3.085 2.783 1.00 93.25 105 VAL A N 1
ATOM 809 C CA . VAL A 1 105 ? -13.129 -3.370 2.476 1.00 93.25 105 VAL A CA 1
ATOM 810 C C . VAL A 1 105 ? -13.663 -4.614 3.177 1.00 93.25 105 VAL A C 1
ATOM 812 O O . VAL A 1 105 ? -14.873 -4.743 3.336 1.00 93.25 105 VAL A O 1
ATOM 815 N N . ASN A 1 106 ? -12.784 -5.513 3.630 1.00 94.88 106 ASN A N 1
ATOM 816 C CA . ASN A 1 106 ? -13.170 -6.781 4.255 1.00 94.88 106 ASN A CA 1
ATOM 817 C C . ASN A 1 106 ? -12.754 -6.881 5.734 1.00 94.88 106 ASN A C 1
ATOM 819 O O . ASN A 1 106 ? -12.857 -7.950 6.338 1.00 94.88 106 ASN A O 1
ATOM 823 N N . ASN A 1 107 ? -12.302 -5.787 6.351 1.00 93.19 107 ASN A N 1
ATOM 824 C CA . ASN A 1 107 ? -11.965 -5.773 7.773 1.00 93.19 107 ASN A CA 1
ATOM 825 C C . ASN A 1 107 ? -13.216 -5.816 8.664 1.00 93.19 107 ASN A C 1
ATOM 827 O O . ASN A 1 107 ? -14.304 -5.375 8.298 1.00 93.19 107 ASN A O 1
ATOM 831 N N . ARG A 1 108 ? -13.035 -6.271 9.905 1.00 93.69 108 ARG A N 1
ATOM 832 C CA . ARG A 1 108 ? -14.062 -6.184 10.949 1.00 93.69 108 ARG A CA 1
ATOM 833 C C . ARG A 1 108 ? -13.783 -4.988 11.850 1.00 93.69 108 ARG A C 1
ATOM 835 O O . ARG A 1 108 ? -12.648 -4.816 12.277 1.00 93.69 108 ARG A O 1
ATOM 842 N N . VAL A 1 109 ? -14.795 -4.195 12.192 1.00 93.00 109 VAL A N 1
ATOM 843 C CA . VAL A 1 109 ? -14.693 -3.175 13.252 1.00 93.00 109 VAL A CA 1
ATOM 844 C C . VAL A 1 109 ? -15.504 -3.638 14.457 1.00 93.00 109 VAL A C 1
ATOM 846 O O . VAL A 1 109 ? -16.637 -4.091 14.305 1.00 93.00 109 VAL A O 1
ATOM 849 N N . VAL A 1 110 ? -14.915 -3.569 15.648 1.00 93.62 110 VAL A N 1
ATOM 850 C CA . VAL A 1 110 ? -15.561 -3.928 16.917 1.00 93.62 110 VAL A CA 1
ATOM 851 C C . VAL A 1 110 ? -15.464 -2.738 17.865 1.00 93.62 110 VAL A C 1
ATOM 853 O O . VAL A 1 110 ? -14.408 -2.118 17.960 1.00 93.62 110 VAL A O 1
ATOM 856 N N . LEU A 1 111 ? -16.563 -2.421 18.550 1.00 92.38 111 LEU A N 1
ATOM 857 C CA . LEU A 1 111 ? -16.632 -1.386 19.580 1.00 92.38 111 LEU A CA 1
ATOM 858 C C . LEU A 1 111 ? -16.746 -2.059 20.951 1.00 92.38 111 LEU A C 1
ATOM 860 O O . LEU A 1 111 ? -17.624 -2.899 21.146 1.00 92.38 111 LEU A O 1
ATOM 864 N N . GLY A 1 112 ? -15.868 -1.692 21.881 1.00 85.44 112 GLY A N 1
ATOM 865 C CA . GLY A 1 112 ? -15.756 -2.324 23.194 1.00 85.44 112 GLY A CA 1
ATOM 866 C C . GLY A 1 112 ? -15.133 -3.722 23.123 1.00 85.44 112 GLY A C 1
ATOM 867 O O . GLY A 1 112 ? -15.106 -4.370 22.076 1.00 85.44 112 GLY A O 1
ATOM 868 N N . ILE A 1 113 ? -14.598 -4.208 24.244 1.00 74.50 113 ILE A N 1
ATOM 869 C CA . ILE A 1 113 ? -14.198 -5.615 24.338 1.00 74.50 113 ILE A CA 1
ATOM 870 C C . ILE A 1 113 ? -15.477 -6.410 24.608 1.00 74.50 113 ILE A C 1
ATOM 872 O O . ILE A 1 113 ? -16.137 -6.126 25.604 1.00 74.50 113 ILE A O 1
ATOM 876 N N . PRO A 1 114 ? -15.856 -7.383 23.762 1.00 58.62 114 PRO A N 1
ATOM 877 C CA . PRO A 1 114 ? -16.978 -8.248 24.083 1.00 58.62 114 PRO A CA 1
ATOM 878 C C . PRO A 1 114 ? -16.651 -8.978 25.386 1.00 58.62 114 PRO A C 1
ATOM 880 O O . PRO A 1 114 ? -15.676 -9.730 25.445 1.00 58.62 114 PRO A O 1
ATOM 883 N N . ASP A 1 115 ? -17.438 -8.713 26.432 1.00 58.19 115 ASP A N 1
ATOM 884 C CA . ASP A 1 115 ? -17.302 -9.354 27.738 1.00 58.19 115 ASP A CA 1
ATOM 885 C C . ASP A 1 115 ? -17.098 -10.858 27.556 1.00 58.19 115 ASP A C 1
ATOM 887 O O . ASP A 1 115 ? -17.833 -11.497 26.797 1.00 58.19 115 ASP A O 1
ATOM 891 N N . GLY A 1 116 ? -16.079 -11.403 28.229 1.00 50.47 116 GLY A N 1
ATOM 892 C CA . GLY A 1 116 ? -15.487 -12.735 28.037 1.00 50.47 116 GLY A CA 1
ATOM 893 C C . GLY A 1 116 ? -16.398 -13.946 28.286 1.00 50.47 116 GLY A C 1
ATOM 894 O O . GLY A 1 116 ? -16.039 -14.852 29.030 1.00 50.47 116 GLY A O 1
ATOM 895 N N . ARG A 1 117 ? -17.579 -13.986 27.666 1.00 47.22 117 ARG A N 1
ATOM 896 C CA . ARG A 1 117 ? -18.561 -15.077 27.710 1.00 47.22 117 ARG A CA 1
ATOM 897 C C . ARG A 1 117 ? -19.366 -15.257 26.420 1.00 47.22 117 ARG A C 1
ATOM 899 O O . ARG A 1 117 ? -20.360 -15.980 26.424 1.00 47.22 117 ARG A O 1
ATOM 906 N N . ARG A 1 118 ? -18.963 -14.637 25.310 1.00 48.97 118 ARG A N 1
ATOM 907 C CA . ARG A 1 118 ? -19.500 -14.971 23.986 1.00 48.97 118 ARG A CA 1
ATOM 908 C C . ARG A 1 118 ? -18.344 -15.311 23.067 1.00 48.97 118 ARG A C 1
ATOM 910 O O . ARG A 1 118 ? -17.590 -14.446 22.641 1.00 48.97 118 ARG A O 1
ATOM 917 N N . GLU A 1 119 ? -18.197 -16.613 22.875 1.00 44.41 119 GLU A N 1
ATOM 918 C CA . GLU A 1 119 ? -17.299 -17.279 21.945 1.00 44.41 119 GLU A CA 1
ATOM 919 C C . GLU A 1 119 ? -17.120 -16.457 20.664 1.00 44.41 119 GLU A C 1
ATOM 921 O O . GLU A 1 119 ? -18.090 -16.050 20.021 1.00 44.41 119 GLU A O 1
ATOM 926 N N . PHE A 1 120 ? -15.864 -16.171 20.317 1.00 50.19 120 PHE A N 1
ATOM 927 C CA . PHE A 1 120 ? -15.500 -15.592 19.031 1.00 50.19 120 PHE A CA 1
ATOM 928 C C . PHE A 1 120 ? -15.808 -16.631 17.949 1.00 50.19 120 PHE A C 1
ATOM 930 O O . PHE A 1 120 ? -14.936 -17.372 17.502 1.00 50.19 120 PHE A O 1
ATOM 937 N N . THR A 1 121 ? -17.073 -16.736 17.548 1.00 41.38 121 THR A N 1
ATOM 938 C CA . THR A 1 121 ? -17.451 -17.561 16.409 1.00 41.38 121 THR A CA 1
ATOM 939 C C . THR A 1 121 ? -16.994 -16.820 15.160 1.00 41.38 121 THR A C 1
ATOM 941 O O . THR A 1 121 ? -17.632 -15.873 14.696 1.00 41.38 121 THR A O 1
ATOM 944 N N . VAL A 1 122 ? -15.843 -17.231 14.628 1.00 49.41 122 VAL A N 1
ATOM 945 C CA . VAL A 1 122 ? -15.495 -16.981 13.228 1.00 49.41 122 VAL A CA 1
ATOM 946 C C . VAL A 1 122 ? -16.671 -17.511 12.404 1.00 49.41 122 VAL A C 1
ATOM 948 O O . VAL A 1 122 ? -17.007 -18.686 12.570 1.00 49.41 122 VAL A O 1
ATOM 951 N N . PRO A 1 123 ? -17.338 -16.699 11.563 1.00 42.81 123 PRO A N 1
ATOM 952 C CA . PRO A 1 123 ? -18.423 -17.206 10.740 1.00 42.81 123 PRO A CA 1
ATOM 953 C C . PRO A 1 123 ? -17.852 -18.304 9.842 1.00 42.81 123 PRO A C 1
ATOM 955 O O . PRO A 1 123 ? -17.032 -18.050 8.957 1.00 42.81 123 PRO A O 1
ATOM 958 N N . ALA A 1 124 ? -18.236 -19.550 10.116 1.00 47.84 124 ALA A N 1
ATOM 959 C CA . ALA A 1 124 ? -17.909 -20.667 9.253 1.00 47.84 124 ALA A CA 1
ATOM 960 C C . ALA A 1 124 ? -18.520 -20.374 7.879 1.00 47.84 124 ALA A C 1
ATOM 962 O O . ALA A 1 124 ? -19.719 -20.108 7.779 1.00 47.84 124 ALA A O 1
ATOM 963 N N . ARG A 1 125 ? -17.692 -20.402 6.826 1.00 46.53 125 ARG A N 1
ATOM 964 C CA . ARG A 1 125 ? -18.162 -20.354 5.435 1.00 46.53 125 ARG A CA 1
ATOM 965 C C . ARG A 1 125 ? -19.310 -21.351 5.283 1.00 46.53 125 ARG A C 1
ATOM 967 O O . ARG A 1 125 ? -19.135 -22.534 5.583 1.00 46.53 125 ARG A O 1
ATOM 974 N N . SER A 1 126 ? -20.465 -20.875 4.824 1.00 49.22 126 SER A N 1
ATOM 975 C CA . SER A 1 126 ? -21.588 -21.727 4.456 1.00 49.22 126 SER A CA 1
ATOM 976 C C . SER A 1 126 ? -21.106 -22.720 3.400 1.00 49.22 126 SER A C 1
ATOM 978 O O . SER A 1 126 ? -20.816 -22.366 2.259 1.00 49.22 126 SER A O 1
ATOM 980 N N . ARG A 1 127 ? -20.970 -23.989 3.791 1.00 42.50 127 ARG A N 1
ATOM 981 C CA . ARG A 1 127 ? -20.903 -25.076 2.820 1.00 42.50 127 ARG A CA 1
ATOM 982 C C . ARG A 1 127 ? -22.246 -25.078 2.103 1.00 42.50 127 ARG A C 1
ATOM 984 O O . ARG A 1 127 ? -23.269 -25.297 2.746 1.00 42.50 127 ARG A O 1
ATOM 991 N N . CYS A 1 128 ? -22.242 -24.797 0.803 1.00 43.41 128 CYS A N 1
ATOM 992 C CA . CYS A 1 128 ? -23.391 -25.056 -0.051 1.00 43.41 128 CYS A CA 1
ATOM 993 C C . CYS A 1 128 ? -23.744 -26.539 0.104 1.00 43.41 128 CYS A C 1
ATOM 995 O O . CYS A 1 128 ? -22.961 -27.407 -0.284 1.00 43.41 128 CYS A O 1
ATOM 997 N N . ALA A 1 129 ? -24.878 -26.825 0.738 1.00 45.44 129 ALA A N 1
ATOM 998 C CA . ALA A 1 129 ? -25.433 -28.164 0.773 1.00 45.44 129 ALA A CA 1
ATOM 999 C C . ALA A 1 129 ? -25.891 -28.499 -0.651 1.00 45.44 129 ALA A C 1
ATOM 1001 O O . ALA A 1 129 ? -26.835 -27.896 -1.160 1.00 45.44 129 ALA A O 1
ATOM 1002 N N . GLY A 1 130 ? -25.180 -29.416 -1.307 1.00 44.53 130 GLY A N 1
ATOM 1003 C CA . GLY A 1 130 ? -25.687 -30.089 -2.494 1.00 44.53 130 GLY A CA 1
ATOM 1004 C C . GLY A 1 130 ? -26.924 -30.880 -2.086 1.00 44.53 130 GLY A C 1
ATOM 1005 O O . GLY A 1 130 ? -26.831 -31.791 -1.267 1.00 44.53 130 GLY A O 1
ATOM 1006 N N . GLY A 1 131 ? -28.082 -30.467 -2.593 1.00 39.62 131 GLY A N 1
ATOM 1007 C CA . GLY A 1 131 ? -29.314 -31.228 -2.471 1.00 39.62 131 GLY A CA 1
ATOM 1008 C C . GLY A 1 131 ? -29.260 -32.413 -3.423 1.00 39.62 131 GLY A C 1
ATOM 1009 O O . GLY A 1 131 ? -29.271 -32.226 -4.636 1.00 39.62 131 GLY A O 1
ATOM 1010 N N . GLU A 1 132 ? -29.207 -33.617 -2.867 1.00 43.69 132 GLU A N 1
ATOM 1011 C CA . GLU A 1 132 ? -29.572 -34.835 -3.580 1.00 43.69 132 GLU A CA 1
ATOM 1012 C C . GLU A 1 132 ? -31.107 -34.911 -3.566 1.00 43.69 132 GLU A C 1
ATOM 1014 O O . GLU A 1 132 ? -31.734 -34.877 -2.503 1.00 43.69 132 GLU A O 1
ATOM 1019 N N . HIS A 1 133 ? -31.716 -34.894 -4.750 1.00 37.31 133 HIS A N 1
ATOM 1020 C CA . HIS A 1 133 ? -33.143 -35.151 -4.942 1.00 37.31 133 HIS A CA 1
ATOM 1021 C C . HIS A 1 133 ? -33.328 -36.611 -5.386 1.00 37.31 133 HIS A C 1
ATOM 1023 O O . HIS A 1 133 ? -32.448 -37.118 -6.084 1.00 37.31 133 HIS A O 1
ATOM 1029 N N . PRO A 1 134 ? -34.415 -37.273 -4.947 1.00 51.59 134 PRO A N 1
ATOM 1030 C CA . PRO A 1 134 ? -34.652 -38.701 -5.161 1.00 51.59 134 PRO A CA 1
ATOM 1031 C C . PRO A 1 134 ? -34.848 -39.083 -6.632 1.00 51.59 134 PRO A C 1
ATOM 1033 O O . PRO A 1 134 ? -35.298 -38.219 -7.421 1.00 51.59 134 PRO A O 1
#

Sequence (134 aa):
MIYGDNQLSLYFNLVPKDNAPCSVLLNSNIKSRLTDDSWIDLSSTRHFSLLPNLSYFVGASFPFSRLADYSQTTLLLPEHPSETQVATLLNLAARSGNSTGEALVNNRVVLGIPDGRREFTVPARSRCAGGEHP

Foldseek 3Di:
DFPQDDDDDDDDDDDDDPPDPPVVVVDPPDDDDDDPPDDDDCPPPDDDDDPPDCSNCVQQVPPQCVPLLSLVAEAEAALDHDPVRVVVVVVVQVSNCVSSVHGNHNYHYYHHDPPPPDDPPPPDPDDPPDDDDD

Nearest PDB structures (foldseek):
  9fmt-assembly1_C  TM=9.022E-01  e=6.142E-03  Escherichia coli